Protein AF-A0A946PIR9-F1 (afdb_monomer_lite)

Foldseek 3Di:
DDDPVNVVVLVVLLFVLLVVLLVCVVVVHPSLVSLLVSCVVNPVQVPDWGFDQDDQQDPPRTQRHSVSSSCQQPNDDPVRNSRPHPSNPNWDGKDDDWPDWADDPPDIDTDGDIDTD

pLDDT: mean 96.85, std 2.06, range [85.94, 98.81]

Radius of gyration: 14.54 Å; chains: 1; bounding box: 33×28×40 Å

Structure (mmCIF, N/CA/C/O backbone):
data_AF-A0A946PIR9-F1
#
_entry.id   AF-A0A946PIR9-F1
#
loop_
_atom_site.group_PDB
_atom_site.id
_atom_site.type_symbol
_atom_site.label_atom_id
_atom_site.label_alt_id
_atom_site.label_comp_id
_atom_site.label_asym_id
_atom_site.label_entity_id
_atom_site.label_seq_id
_atom_site.pdbx_PDB_ins_code
_atom_site.Cartn_x
_atom_site.Cartn_y
_atom_site.Cartn_z
_atom_site.occupancy
_atom_site.B_iso_or_equiv
_atom_site.auth_seq_id
_atom_site.auth_comp_id
_atom_site.auth_asym_id
_atom_site.auth_atom_id
_atom_site.pdbx_PDB_model_num
ATOM 1 N N . MET A 1 1 ? -6.259 -2.542 23.688 1.00 85.94 1 MET A N 1
ATOM 2 C CA . MET A 1 1 ? -7.430 -2.093 22.911 1.00 85.94 1 MET A CA 1
ATOM 3 C C . MET A 1 1 ? -6.919 -1.142 21.851 1.00 85.94 1 MET A C 1
ATOM 5 O O . MET A 1 1 ? -6.124 -0.280 22.201 1.00 85.94 1 MET A O 1
ATOM 9 N N . ILE A 1 2 ? -7.323 -1.338 20.597 1.00 95.94 2 ILE A N 1
ATOM 10 C CA . ILE A 1 2 ? -6.928 -0.463 19.487 1.00 95.94 2 ILE A CA 1
ATOM 11 C C . ILE A 1 2 ? -7.660 0.875 19.614 1.00 95.94 2 ILE A C 1
ATOM 13 O O . ILE A 1 2 ? -8.851 0.916 19.923 1.00 95.94 2 ILE A O 1
ATOM 17 N N . THR A 1 3 ? -6.946 1.963 19.368 1.00 97.25 3 THR A N 1
ATOM 18 C CA . THR A 1 3 ? -7.435 3.342 19.403 1.00 97.25 3 THR A CA 1
ATOM 19 C C . THR A 1 3 ? -7.736 3.860 17.999 1.00 97.25 3 THR A C 1
ATOM 21 O O . THR A 1 3 ? -7.252 3.343 16.989 1.00 97.25 3 THR A O 1
ATOM 24 N N . LYS A 1 4 ? -8.535 4.927 17.916 1.00 97.50 4 LYS A N 1
ATOM 25 C CA . LYS A 1 4 ? -8.800 5.602 16.640 1.00 97.50 4 LYS A CA 1
ATOM 26 C C . LYS A 1 4 ? -7.511 6.189 16.058 1.00 97.50 4 LYS A C 1
ATOM 28 O O . LYS A 1 4 ? -7.309 6.141 14.849 1.00 97.50 4 LYS A O 1
ATOM 33 N N . GLU A 1 5 ? -6.650 6.724 16.911 1.00 97.94 5 GLU A N 1
ATOM 34 C CA . GLU A 1 5 ? -5.369 7.320 16.548 1.00 97.94 5 GLU A CA 1
ATOM 35 C C . GLU A 1 5 ? -4.435 6.291 15.903 1.00 97.94 5 GLU A C 1
ATOM 37 O O . GLU A 1 5 ? -3.825 6.603 14.885 1.00 97.94 5 GLU A O 1
ATOM 42 N N . GLU A 1 6 ? -4.386 5.055 16.408 1.00 97.94 6 GLU A N 1
ATOM 43 C CA . GLU A 1 6 ? -3.613 3.966 15.787 1.00 97.94 6 GLU A CA 1
ATOM 44 C C . GLU A 1 6 ? -4.136 3.607 14.389 1.00 97.94 6 GLU A C 1
ATOM 46 O O . GLU A 1 6 ? -3.346 3.395 13.471 1.00 97.94 6 GLU A O 1
ATOM 51 N N . VAL A 1 7 ? -5.459 3.599 14.182 1.00 98.19 7 VAL A N 1
ATOM 52 C CA . VAL A 1 7 ? -6.051 3.379 12.848 1.00 98.19 7 VAL A CA 1
ATOM 53 C C . VAL A 1 7 ? -5.643 4.491 11.876 1.00 98.19 7 VAL A C 1
ATOM 55 O O . VAL A 1 7 ? -5.243 4.214 10.743 1.00 98.19 7 VAL A O 1
ATOM 58 N N . LEU A 1 8 ? -5.723 5.752 12.313 1.00 98.25 8 LEU A N 1
ATOM 59 C CA . LEU A 1 8 ? -5.323 6.906 11.502 1.00 98.25 8 LEU A CA 1
ATOM 60 C C . LEU A 1 8 ? -3.816 6.910 11.213 1.00 98.25 8 LEU A C 1
ATOM 62 O O . LEU A 1 8 ? -3.399 7.269 10.110 1.00 98.25 8 LEU A O 1
ATOM 66 N N . ASP A 1 9 ? -2.999 6.486 12.175 1.00 98.31 9 ASP A N 1
ATOM 67 C CA . ASP A 1 9 ? -1.558 6.366 11.994 1.00 98.31 9 ASP A CA 1
ATOM 68 C C . ASP A 1 9 ? -1.212 5.272 10.977 1.00 98.31 9 ASP A C 1
ATOM 70 O O . ASP A 1 9 ? -0.428 5.522 10.065 1.00 98.31 9 ASP A O 1
ATOM 74 N N . VAL A 1 10 ? -1.869 4.107 11.019 1.00 97.94 10 VAL A N 1
ATOM 75 C CA . VAL A 1 10 ? -1.688 3.057 9.999 1.00 97.94 10 VAL A CA 1
ATOM 76 C C . VAL A 1 10 ? -2.088 3.550 8.603 1.00 97.94 10 VAL A C 1
ATOM 78 O O . VAL A 1 10 ? -1.368 3.288 7.639 1.00 97.94 10 VAL A O 1
ATOM 81 N N . GLN A 1 11 ? -3.173 4.319 8.467 1.00 98.31 11 GLN A N 1
ATOM 82 C CA . GLN A 1 11 ? -3.549 4.942 7.186 1.00 98.31 11 GLN A CA 1
ATOM 83 C C . GLN A 1 11 ? -2.477 5.917 6.678 1.00 98.31 11 GLN A C 1
ATOM 85 O O . GLN A 1 11 ? -2.148 5.920 5.487 1.00 98.31 11 GLN A O 1
ATOM 90 N N . LYS A 1 12 ? -1.885 6.712 7.577 1.00 98.38 12 LYS A N 1
ATOM 91 C CA . LYS A 1 12 ? -0.770 7.615 7.260 1.00 98.38 12 LYS A CA 1
ATOM 92 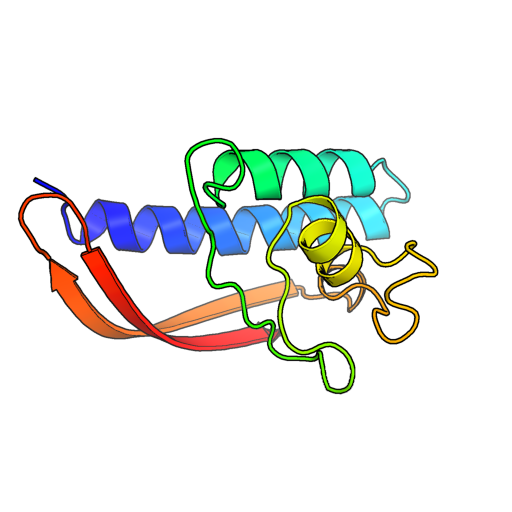C C . LYS A 1 12 ? 0.501 6.850 6.884 1.00 98.38 12 LYS A C 1
ATOM 94 O O . LYS A 1 12 ? 1.198 7.242 5.950 1.00 98.38 12 LYS A O 1
ATOM 99 N N . GLN A 1 13 ? 0.806 5.756 7.580 1.00 98.62 13 GLN A N 1
ATOM 100 C CA . GLN A 1 13 ? 1.921 4.873 7.242 1.00 98.62 13 GLN A CA 1
ATOM 101 C C . GLN A 1 13 ? 1.713 4.225 5.870 1.00 98.62 13 GLN A C 1
ATOM 103 O O . GLN A 1 13 ? 2.668 4.119 5.101 1.00 98.62 13 GLN A O 1
ATOM 108 N N . TRP A 1 14 ? 0.478 3.842 5.536 1.00 98.44 14 TRP A N 1
ATOM 109 C CA . TRP A 1 14 ? 0.143 3.289 4.228 1.00 98.44 14 TRP A CA 1
ATOM 110 C C . TRP A 1 14 ? 0.367 4.310 3.109 1.00 98.44 14 TRP A C 1
ATOM 112 O O . TRP A 1 14 ? 1.066 4.015 2.141 1.00 98.44 14 TRP A O 1
ATOM 122 N N . SER A 1 15 ? -0.162 5.532 3.243 1.00 98.25 15 SER A N 1
ATOM 123 C CA . SER A 1 15 ? 0.038 6.563 2.217 1.00 98.25 15 SER A CA 1
ATOM 124 C C . SER A 1 15 ? 1.497 6.996 2.105 1.00 98.25 15 SER A C 1
ATOM 126 O O . SER A 1 15 ? 2.013 7.094 0.996 1.00 98.25 15 SER A O 1
ATOM 128 N N . GLY A 1 16 ? 2.188 7.195 3.229 1.00 98.62 16 GLY A N 1
ATOM 129 C CA . GLY A 1 16 ? 3.612 7.533 3.235 1.00 98.62 16 GLY A CA 1
ATOM 130 C C . GLY A 1 16 ? 4.481 6.439 2.613 1.00 98.62 16 GLY A C 1
ATOM 131 O O . GLY A 1 16 ? 5.372 6.736 1.823 1.00 98.62 16 GLY A O 1
ATOM 132 N N . GLY A 1 17 ? 4.191 5.170 2.911 1.00 98.62 17 GLY A N 1
ATOM 133 C CA . GLY A 1 17 ? 4.878 4.030 2.308 1.00 98.62 17 GLY A CA 1
ATOM 134 C C . GLY A 1 17 ? 4.664 3.948 0.797 1.00 98.62 17 GLY A C 1
ATOM 1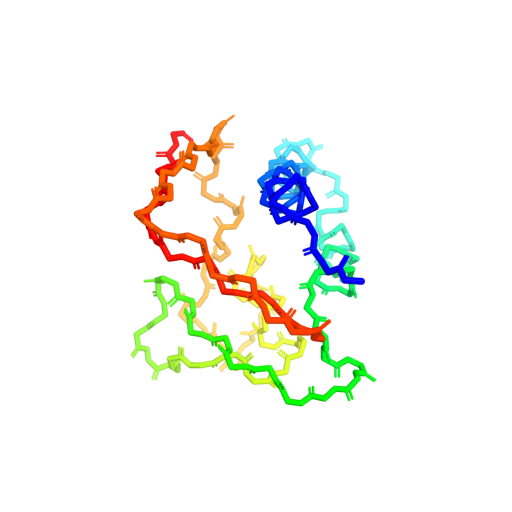35 O O . GLY A 1 17 ? 5.629 3.770 0.059 1.00 98.62 17 GLY A O 1
ATOM 136 N N . LEU A 1 18 ? 3.432 4.169 0.323 1.00 98.62 18 LEU A N 1
ATOM 137 C CA . LEU A 1 18 ? 3.146 4.241 -1.110 1.00 98.62 18 LEU A CA 1
ATOM 138 C C . LEU A 1 18 ? 3.944 5.359 -1.793 1.00 98.62 18 LEU A C 1
ATOM 140 O O . LEU A 1 18 ? 4.599 5.106 -2.801 1.00 98.62 18 LEU A O 1
ATOM 144 N N . LEU A 1 19 ? 3.908 6.578 -1.247 1.00 98.62 19 LEU A N 1
ATOM 145 C CA . LEU A 1 19 ? 4.614 7.726 -1.826 1.00 98.62 19 LEU A CA 1
ATOM 146 C C . LEU A 1 19 ? 6.135 7.529 -1.822 1.00 98.62 19 LEU A C 1
ATOM 148 O O . LEU A 1 19 ? 6.801 7.942 -2.764 1.00 98.62 19 LEU A O 1
ATOM 152 N N . LYS A 1 20 ? 6.685 6.821 -0.833 1.00 98.75 20 LYS A N 1
ATOM 153 C CA . LYS A 1 20 ? 8.108 6.459 -0.809 1.00 98.75 20 LYS A CA 1
ATOM 154 C C . LYS A 1 20 ? 8.489 5.458 -1.907 1.00 98.75 20 LYS A C 1
ATOM 156 O O . LYS A 1 20 ? 9.573 5.552 -2.477 1.00 98.75 20 LYS A O 1
ATOM 161 N N . ILE A 1 21 ? 7.605 4.512 -2.240 1.00 98.81 21 ILE A N 1
ATOM 162 C CA . ILE A 1 21 ? 7.804 3.623 -3.399 1.00 98.81 21 ILE A CA 1
ATOM 163 C C . ILE A 1 21 ? 7.799 4.450 -4.693 1.00 98.81 21 ILE A C 1
ATOM 165 O O . ILE A 1 21 ? 8.658 4.239 -5.549 1.00 98.81 21 ILE A O 1
ATOM 169 N N . VAL A 1 22 ? 6.864 5.404 -4.820 1.00 98.56 22 VAL A N 1
ATOM 170 C CA . VAL A 1 22 ? 6.786 6.318 -5.975 1.00 98.56 22 VAL A CA 1
ATOM 171 C C . VAL A 1 22 ? 8.081 7.126 -6.112 1.00 98.56 22 VAL A C 1
ATOM 173 O O . VAL A 1 22 ? 8.663 7.151 -7.193 1.00 98.56 22 VAL A O 1
ATOM 176 N N . GLU A 1 23 ? 8.551 7.738 -5.023 1.00 98.56 23 GLU A N 1
ATOM 177 C CA . GLU A 1 23 ? 9.786 8.530 -4.971 1.00 98.56 23 GLU A CA 1
ATOM 178 C C . GLU A 1 23 ? 10.995 7.710 -5.433 1.00 98.56 23 GLU A C 1
ATOM 180 O O . GLU A 1 23 ? 11.716 8.117 -6.343 1.00 98.56 23 GLU A O 1
ATOM 185 N N . LYS A 1 24 ? 11.180 6.507 -4.877 1.00 98.69 24 LYS A N 1
ATOM 186 C CA . LYS A 1 24 ? 12.276 5.620 -5.283 1.00 98.69 24 LYS A CA 1
ATOM 187 C C . LYS A 1 24 ? 12.209 5.245 -6.755 1.00 98.69 24 LYS A C 1
ATOM 189 O O . LYS A 1 24 ? 13.236 5.236 -7.425 1.00 98.69 24 LYS A O 1
ATOM 194 N N . HIS A 1 25 ? 11.017 4.959 -7.274 1.00 98.44 25 HIS A N 1
ATOM 195 C CA . HIS A 1 25 ? 10.847 4.676 -8.695 1.00 98.44 25 HIS A CA 1
ATOM 196 C C . HIS A 1 25 ? 11.234 5.887 -9.557 1.00 98.44 25 HIS A C 1
ATOM 198 O O . HIS A 1 25 ? 11.975 5.734 -10.524 1.00 98.44 25 HIS A O 1
ATOM 204 N N . GLN A 1 26 ? 10.799 7.094 -9.184 1.00 97.75 26 GLN A N 1
ATOM 205 C CA . GLN A 1 26 ? 11.137 8.332 -9.898 1.00 97.75 26 GLN A CA 1
ATOM 206 C C . GLN A 1 26 ? 12.640 8.647 -9.864 1.00 97.75 26 GLN A C 1
ATOM 208 O O . GLN A 1 26 ? 13.179 9.164 -10.843 1.00 97.75 26 GLN A O 1
ATOM 213 N N . ASN A 1 27 ? 13.322 8.279 -8.780 1.00 98.12 27 ASN A N 1
ATOM 214 C CA . ASN A 1 27 ? 14.765 8.454 -8.619 1.00 98.12 27 ASN A CA 1
ATOM 215 C C . ASN A 1 27 ? 15.599 7.299 -9.209 1.00 98.12 27 ASN A C 1
ATOM 217 O O . ASN A 1 27 ? 16.824 7.321 -9.100 1.00 98.12 27 ASN A O 1
ATOM 221 N N . ASN A 1 28 ? 14.973 6.304 -9.855 1.00 97.31 28 ASN A N 1
ATOM 222 C CA . ASN A 1 28 ? 15.620 5.070 -10.329 1.00 97.31 28 ASN A CA 1
ATOM 223 C C . ASN A 1 28 ? 16.368 4.296 -9.219 1.00 97.31 28 ASN A C 1
ATOM 225 O O . ASN A 1 28 ? 17.410 3.684 -9.457 1.00 97.31 28 ASN A O 1
ATOM 229 N N . GLU A 1 29 ? 15.834 4.319 -8.000 1.00 98.50 29 GLU A N 1
ATOM 230 C CA . GLU A 1 29 ? 16.316 3.556 -6.847 1.00 98.50 29 GLU A CA 1
ATOM 231 C C . GLU A 1 29 ? 15.580 2.210 -6.705 1.00 98.50 29 GLU A C 1
ATOM 233 O O . GLU A 1 29 ? 14.649 1.900 -7.446 1.00 98.50 29 GLU A O 1
ATOM 238 N N . ASP A 1 30 ? 15.963 1.391 -5.719 1.00 98.25 30 ASP A N 1
ATOM 239 C CA . ASP A 1 30 ? 15.319 0.097 -5.455 1.00 98.25 30 ASP A CA 1
ATOM 240 C C . ASP A 1 30 ? 13.929 0.250 -4.801 1.00 98.25 30 ASP A C 1
ATOM 242 O O . ASP A 1 30 ? 13.746 0.136 -3.580 1.00 98.25 30 ASP A O 1
ATOM 246 N N . PHE A 1 31 ? 12.933 0.520 -5.644 1.00 98.44 31 PHE A N 1
ATOM 247 C CA . PHE A 1 31 ? 11.518 0.609 -5.281 1.00 98.44 31 PHE A CA 1
ATOM 248 C C . PHE A 1 31 ? 10.863 -0.765 -5.072 1.00 98.44 31 PHE A C 1
ATOM 250 O O . PHE A 1 31 ? 9.847 -0.857 -4.383 1.00 98.44 31 PHE A O 1
ATOM 257 N N . THR A 1 32 ? 11.434 -1.844 -5.622 1.00 98.44 32 THR A N 1
ATOM 258 C CA . THR A 1 32 ? 10.874 -3.200 -5.478 1.00 98.44 32 THR A CA 1
ATOM 259 C C . THR A 1 32 ? 11.099 -3.730 -4.065 1.00 98.44 32 THR A C 1
ATOM 261 O O . THR A 1 32 ? 10.155 -4.222 -3.438 1.00 98.44 32 THR A O 1
ATOM 264 N N . SER A 1 33 ? 12.307 -3.574 -3.515 1.00 98.56 33 SER A N 1
ATOM 265 C CA . SER A 1 33 ? 12.574 -3.923 -2.114 1.00 98.56 33 SER A CA 1
ATOM 266 C C . SER A 1 33 ? 11.784 -3.039 -1.148 1.00 98.56 33 SER A C 1
ATOM 268 O O . SER A 1 33 ? 11.278 -3.539 -0.143 1.00 98.56 33 SER A O 1
ATOM 270 N N . GLU A 1 34 ? 11.608 -1.749 -1.465 1.00 98.75 34 GLU A N 1
ATOM 271 C CA . GLU A 1 34 ? 10.755 -0.853 -0.671 1.00 98.75 34 GLU A CA 1
ATOM 272 C C . GLU A 1 34 ? 9.297 -1.332 -0.656 1.00 98.75 34 GLU A C 1
ATOM 274 O O . GLU A 1 34 ? 8.694 -1.425 0.411 1.00 98.75 34 GLU A O 1
ATOM 279 N N . ALA A 1 35 ? 8.747 -1.711 -1.814 1.00 98.81 35 ALA A N 1
ATOM 280 C CA . ALA A 1 35 ? 7.393 -2.247 -1.912 1.00 98.81 35 ALA A CA 1
ATOM 281 C C . ALA A 1 35 ? 7.236 -3.582 -1.172 1.00 98.81 35 ALA A C 1
ATOM 283 O O . ALA A 1 35 ? 6.230 -3.804 -0.500 1.00 98.81 35 ALA A O 1
ATOM 284 N N . SER A 1 36 ? 8.240 -4.458 -1.238 1.00 98.69 36 SER A N 1
ATOM 285 C CA . SER A 1 36 ? 8.258 -5.713 -0.480 1.00 98.69 36 SER A CA 1
ATOM 286 C C . SER A 1 36 ? 8.206 -5.462 1.032 1.00 98.69 36 SER A C 1
ATOM 288 O O . SER A 1 36 ? 7.365 -6.052 1.712 1.00 98.69 36 SER A O 1
ATOM 290 N N . GLY A 1 37 ? 9.032 -4.542 1.547 1.00 98.56 37 GLY A N 1
ATOM 291 C CA . GLY A 1 37 ? 9.044 -4.171 2.967 1.00 98.56 37 GLY A CA 1
ATOM 292 C C . GLY A 1 37 ? 7.771 -3.447 3.417 1.00 98.56 37 GLY A C 1
ATOM 293 O O . GLY A 1 37 ? 7.265 -3.696 4.511 1.00 98.56 37 GLY A O 1
ATOM 294 N N . PHE A 1 38 ? 7.201 -2.600 2.557 1.00 98.69 38 PHE A N 1
ATOM 295 C CA . PHE A 1 38 ? 5.882 -1.998 2.758 1.00 98.69 38 PHE A CA 1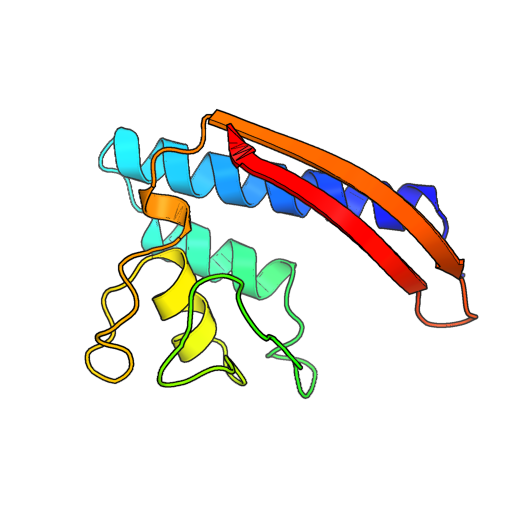
ATOM 296 C C . PHE A 1 38 ? 4.795 -3.066 2.943 1.00 98.69 38 PHE A C 1
ATOM 298 O O . PHE A 1 38 ? 3.995 -2.976 3.878 1.00 98.69 38 PHE A O 1
ATOM 305 N N . ILE A 1 39 ? 4.793 -4.097 2.090 1.00 98.56 39 ILE A N 1
ATOM 306 C CA . ILE A 1 39 ? 3.837 -5.204 2.179 1.00 98.56 39 ILE A CA 1
ATOM 307 C C . ILE A 1 39 ? 4.057 -6.009 3.460 1.00 98.56 39 ILE A C 1
ATOM 309 O O . ILE A 1 39 ? 3.087 -6.263 4.166 1.00 98.56 39 ILE A O 1
ATOM 313 N N . ASP A 1 40 ? 5.302 -6.354 3.798 1.00 98.06 40 ASP A N 1
ATOM 314 C CA . ASP A 1 40 ? 5.617 -7.098 5.029 1.00 98.06 40 ASP A CA 1
ATOM 315 C C . ASP A 1 40 ? 5.145 -6.374 6.289 1.00 98.06 40 ASP A C 1
ATOM 317 O O . ASP A 1 40 ? 4.686 -6.999 7.243 1.00 98.06 40 ASP A O 1
ATOM 321 N N . LYS A 1 41 ? 5.254 -5.045 6.290 1.00 97.56 41 LYS A N 1
ATOM 322 C CA . LYS A 1 41 ? 4.888 -4.224 7.439 1.00 97.56 41 LYS A CA 1
ATOM 323 C C . LYS A 1 41 ? 3.377 -4.068 7.600 1.00 97.56 41 LYS A C 1
ATOM 325 O O . LYS A 1 41 ? 2.894 -4.030 8.728 1.00 97.56 41 LYS A O 1
ATOM 330 N N . LEU A 1 42 ? 2.644 -3.900 6.498 1.00 97.75 42 LEU A N 1
ATOM 331 C CA . LEU A 1 42 ? 1.241 -3.463 6.536 1.00 97.75 42 LEU A CA 1
ATOM 332 C C . LEU A 1 42 ? 0.235 -4.544 6.130 1.00 97.75 42 LEU A C 1
ATOM 334 O O . LEU A 1 42 ? -0.966 -4.337 6.290 1.00 97.75 42 LEU A O 1
ATOM 338 N N . TYR A 1 43 ? 0.698 -5.689 5.628 1.00 97.69 43 TYR A N 1
ATOM 339 C CA . TYR A 1 43 ? -0.152 -6.805 5.229 1.00 97.69 43 TYR A CA 1
ATOM 340 C C . TYR A 1 43 ? 0.302 -8.079 5.929 1.00 97.69 43 TYR A C 1
ATOM 342 O O . TYR A 1 43 ? 1.442 -8.519 5.811 1.00 97.69 43 TYR A O 1
ATOM 350 N N . ALA A 1 44 ? -0.632 -8.722 6.621 1.00 96.81 44 ALA A N 1
ATOM 351 C CA . ALA A 1 44 ? -0.358 -9.835 7.519 1.00 96.81 44 ALA A CA 1
ATOM 352 C C . ALA A 1 44 ? -0.117 -11.188 6.809 1.00 96.81 44 ALA A C 1
ATOM 354 O O . ALA A 1 44 ? -0.439 -12.232 7.371 1.00 96.81 44 ALA A O 1
ATOM 355 N N . TYR A 1 45 ? 0.471 -11.204 5.603 1.00 96.50 45 TYR A N 1
ATOM 356 C CA . TYR A 1 45 ? 0.698 -12.435 4.822 1.00 96.50 45 TYR A CA 1
ATOM 357 C C . TYR A 1 45 ? 1.579 -13.470 5.546 1.00 96.50 45 TYR A C 1
ATOM 359 O O . TYR A 1 45 ? 1.509 -14.651 5.225 1.00 96.50 45 TYR A O 1
ATOM 367 N N . GLY A 1 46 ? 2.411 -13.044 6.505 1.00 93.56 46 GLY A N 1
ATOM 368 C CA . GLY A 1 46 ? 3.208 -13.938 7.356 1.00 93.56 46 GLY A CA 1
ATOM 369 C C . GLY A 1 46 ? 2.473 -14.479 8.590 1.00 93.56 46 GLY A C 1
ATOM 370 O O . GLY A 1 46 ? 3.009 -15.343 9.276 1.00 93.56 46 GLY A O 1
ATOM 371 N N . TYR A 1 47 ? 1.269 -13.978 8.881 1.00 93.06 47 TYR A N 1
ATOM 372 C CA . TYR A 1 47 ? 0.502 -14.313 10.086 1.00 93.06 47 TYR A CA 1
ATOM 373 C C . TYR A 1 47 ? -0.810 -15.042 9.783 1.00 93.06 47 TYR A C 1
ATOM 375 O O . TYR A 1 47 ? -1.269 -15.829 10.607 1.00 93.06 47 TYR A O 1
ATOM 383 N N . GLY A 1 48 ? -1.425 -14.799 8.625 1.00 91.62 48 GLY A N 1
ATOM 384 C CA . GLY A 1 48 ? -2.695 -15.419 8.263 1.00 91.62 48 GLY A CA 1
ATOM 385 C C . GLY A 1 48 ? -3.171 -15.051 6.863 1.00 91.62 48 GLY A C 1
ATOM 386 O O . GLY A 1 48 ? -2.446 -14.450 6.069 1.00 91.62 48 GLY A O 1
ATOM 387 N N . GLU A 1 49 ? -4.411 -15.432 6.562 1.00 94.62 49 GLU A N 1
ATOM 388 C CA . GLU A 1 49 ? -5.048 -15.106 5.289 1.00 94.62 49 GLU A CA 1
ATOM 389 C C . GLU A 1 49 ? -5.324 -13.601 5.182 1.00 94.62 49 GLU A C 1
ATOM 391 O O . GLU A 1 49 ? -5.822 -12.967 6.113 1.00 94.62 49 GLU A O 1
ATOM 396 N N . VAL A 1 50 ? -5.008 -13.026 4.021 1.00 96.62 50 VAL A N 1
ATOM 397 C CA . VAL A 1 50 ? -5.223 -11.609 3.726 1.00 96.62 50 VAL A CA 1
ATOM 398 C C . VAL A 1 50 ? -6.204 -11.480 2.567 1.00 96.62 50 VAL A C 1
ATOM 400 O O . VAL A 1 50 ? -5.950 -11.938 1.452 1.00 96.62 50 VAL A O 1
ATOM 403 N N . LEU A 1 51 ? -7.318 -10.795 2.823 1.00 95.38 51 LEU A N 1
ATOM 404 C CA . LEU A 1 51 ? -8.390 -10.571 1.854 1.00 95.38 51 LEU A CA 1
ATOM 405 C C . LEU A 1 51 ? -8.162 -9.265 1.083 1.00 95.38 51 LEU A C 1
ATOM 407 O O . LEU A 1 51 ? -8.869 -8.275 1.273 1.00 95.38 51 LEU A O 1
ATOM 411 N N . PHE A 1 52 ? -7.141 -9.240 0.223 1.00 96.69 52 PHE A N 1
ATOM 412 C CA . PHE A 1 52 ? -6.801 -8.046 -0.552 1.00 96.69 52 PHE A CA 1
ATOM 413 C C . PHE A 1 52 ? -7.415 -8.077 -1.957 1.00 96.69 52 PHE A C 1
ATOM 415 O O . PHE A 1 52 ? -6.979 -8.832 -2.829 1.00 96.69 52 PHE A O 1
ATOM 422 N N . LYS A 1 53 ? -8.407 -7.208 -2.184 1.00 95.94 53 LYS A N 1
ATOM 423 C CA . LYS A 1 53 ? -8.934 -6.863 -3.511 1.00 95.94 53 LYS A CA 1
ATOM 424 C C . LYS A 1 53 ? -8.431 -5.466 -3.913 1.00 95.94 53 LYS A C 1
ATOM 426 O O . LYS A 1 53 ? -8.983 -4.476 -3.429 1.00 95.94 53 LYS A O 1
ATOM 431 N N . PRO A 1 54 ? -7.390 -5.353 -4.753 1.00 94.50 54 PRO A N 1
ATOM 432 C CA . PRO A 1 54 ? -6.899 -4.061 -5.223 1.00 94.50 54 PRO A CA 1
ATOM 433 C C . PRO A 1 54 ? -7.872 -3.329 -6.158 1.00 94.50 54 PRO A C 1
ATOM 435 O O . PRO A 1 54 ? -8.726 -3.934 -6.805 1.00 94.50 54 PRO A O 1
ATOM 438 N N . THR A 1 55 ? -7.692 -2.013 -6.275 1.00 89.88 55 THR A N 1
ATOM 439 C CA . THR A 1 55 ? -8.600 -1.105 -6.994 1.00 89.88 55 THR A CA 1
ATOM 440 C C . THR A 1 55 ? -8.601 -1.299 -8.512 1.00 89.88 55 THR A C 1
ATOM 442 O O . THR A 1 55 ? -9.633 -1.086 -9.140 1.00 89.88 55 THR A O 1
ATOM 445 N N . LEU A 1 56 ? -7.461 -1.667 -9.114 1.00 93.44 56 LEU A N 1
ATOM 446 C CA . LEU A 1 56 ? -7.297 -1.690 -10.579 1.00 93.44 56 LEU A CA 1
ATOM 447 C C . LEU A 1 56 ? -7.288 -3.086 -11.215 1.00 93.44 56 LEU A C 1
ATOM 449 O O . LEU A 1 56 ? -7.201 -3.169 -12.435 1.00 93.44 56 LEU A O 1
ATOM 453 N N . ALA A 1 57 ? -7.342 -4.160 -10.425 1.00 95.25 57 ALA A N 1
ATOM 454 C CA . ALA A 1 57 ? -7.285 -5.515 -10.969 1.00 95.25 57 ALA A CA 1
ATOM 455 C C . ALA A 1 57 ? -8.671 -5.994 -11.418 1.00 95.25 57 ALA A C 1
ATOM 457 O O . ALA A 1 57 ? -9.631 -5.964 -10.632 1.00 95.25 57 ALA A O 1
ATOM 458 N N . THR A 1 58 ? -8.770 -6.452 -12.663 1.00 95.25 58 THR A N 1
ATOM 459 C CA . THR A 1 58 ? -10.025 -6.889 -13.289 1.00 95.25 58 THR A CA 1
ATOM 460 C C . THR A 1 58 ? -10.034 -8.374 -13.607 1.00 95.25 58 THR A C 1
ATOM 462 O O . THR A 1 58 ? -11.085 -8.998 -13.433 1.00 95.25 58 THR A O 1
ATOM 465 N N . ASP A 1 59 ? -8.890 -8.933 -14.007 1.00 94.12 59 ASP A N 1
ATOM 466 C CA . ASP A 1 59 ? -8.784 -10.302 -14.516 1.00 94.12 59 ASP A CA 1
ATOM 467 C C . ASP A 1 59 ? -8.574 -11.283 -13.364 1.00 94.12 59 ASP A C 1
ATOM 469 O O . ASP A 1 59 ? -9.421 -12.134 -13.082 1.00 94.12 59 ASP A O 1
ATOM 473 N N . VAL A 1 60 ? -7.480 -11.115 -12.620 1.00 94.50 60 VAL A N 1
ATOM 474 C CA . VAL A 1 60 ?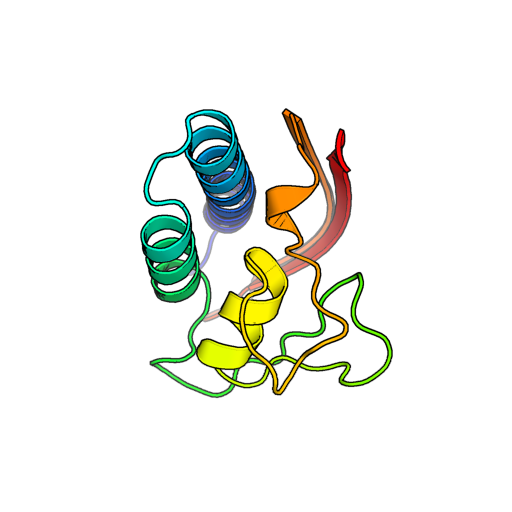 -7.285 -11.781 -11.336 1.00 94.50 60 VAL A CA 1
ATOM 475 C C . VAL A 1 60 ? -7.639 -10.748 -10.284 1.00 94.50 60 VAL A C 1
ATOM 477 O O . VAL A 1 60 ? -6.917 -9.787 -10.095 1.00 94.50 60 VAL A O 1
ATOM 480 N N . GLN A 1 61 ? -8.763 -10.873 -9.587 1.00 95.25 61 GLN A N 1
ATOM 481 C CA . GLN A 1 61 ? -9.248 -9.747 -8.766 1.00 95.25 61 GLN A CA 1
ATOM 482 C C . GLN A 1 61 ? -8.660 -9.679 -7.355 1.00 95.25 61 GLN A C 1
ATOM 484 O O . GLN A 1 61 ? -8.743 -8.637 -6.707 1.00 95.25 61 GLN A O 1
ATOM 489 N N . PHE A 1 62 ? -8.090 -10.777 -6.865 1.00 96.50 62 PHE A N 1
ATOM 490 C CA . PHE A 1 62 ? -7.607 -10.896 -5.492 1.00 96.50 62 PHE A CA 1
ATOM 491 C C . PHE A 1 62 ? -6.098 -11.119 -5.463 1.00 96.50 62 PHE A C 1
ATOM 493 O O . PHE A 1 62 ? -5.507 -11.684 -6.386 1.00 96.50 62 PHE A O 1
ATOM 500 N N . ARG A 1 63 ? -5.458 -10.663 -4.389 1.00 96.81 63 ARG A N 1
ATOM 501 C CA . ARG A 1 63 ? -4.024 -10.806 -4.137 1.00 96.81 63 ARG A CA 1
ATOM 502 C C . ARG A 1 63 ? -3.849 -11.537 -2.808 1.00 96.81 63 ARG A C 1
ATOM 504 O O . ARG A 1 63 ? -3.533 -10.931 -1.803 1.00 96.81 63 ARG A O 1
ATOM 511 N N . LEU A 1 64 ? -4.109 -12.844 -2.794 1.00 95.62 64 LEU A N 1
ATOM 512 C CA . LEU A 1 64 ? -4.142 -13.648 -1.558 1.00 95.62 64 LEU A CA 1
ATOM 513 C C . LEU A 1 64 ? -2.752 -13.993 -0.994 1.00 95.62 64 LEU A C 1
ATOM 515 O O . LEU A 1 64 ? -2.644 -14.601 0.066 1.00 95.62 64 LEU A O 1
ATOM 519 N N . ASN A 1 65 ? -1.675 -13.620 -1.689 1.00 96.62 65 ASN A N 1
ATOM 520 C CA . ASN A 1 65 ? -0.306 -13.817 -1.226 1.00 96.62 65 ASN A CA 1
ATOM 521 C C . ASN A 1 65 ? 0.571 -12.593 -1.523 1.00 96.62 65 ASN A C 1
ATOM 523 O O . ASN A 1 65 ? 0.259 -11.768 -2.388 1.00 96.62 65 ASN A O 1
ATOM 527 N N . LYS A 1 66 ? 1.712 -12.517 -0.830 1.00 97.38 66 LYS A N 1
ATOM 528 C CA . LYS A 1 66 ? 2.672 -11.415 -0.950 1.00 97.38 66 LYS A CA 1
ATOM 529 C C . LYS A 1 66 ? 3.167 -11.199 -2.383 1.00 97.38 66 LYS A C 1
ATOM 531 O O . LYS A 1 66 ? 3.272 -10.054 -2.806 1.00 97.38 66 LYS A O 1
ATOM 536 N N . ALA A 1 67 ? 3.460 -12.262 -3.134 1.00 97.44 67 ALA A N 1
ATOM 537 C CA . ALA A 1 67 ? 3.982 -12.141 -4.499 1.00 97.44 67 ALA A CA 1
ATOM 538 C C . ALA A 1 67 ? 2.959 -11.500 -5.451 1.00 97.44 67 ALA A C 1
ATOM 540 O O . ALA A 1 67 ? 3.318 -10.682 -6.297 1.00 97.44 67 ALA A O 1
ATOM 541 N N . ALA A 1 68 ? 1.679 -11.827 -5.271 1.00 97.56 68 ALA A N 1
ATOM 542 C CA . ALA A 1 68 ? 0.583 -11.191 -5.981 1.00 97.56 68 ALA A CA 1
ATOM 543 C C . ALA A 1 68 ? 0.466 -9.710 -5.578 1.00 97.56 68 ALA A C 1
ATOM 545 O O . ALA A 1 68 ? 0.412 -8.835 -6.438 1.00 97.56 68 ALA A O 1
ATOM 546 N N . ALA A 1 69 ? 0.457 -9.403 -4.277 1.00 98.38 69 ALA A N 1
ATOM 547 C CA . ALA A 1 69 ? 0.378 -8.018 -3.808 1.00 98.38 69 ALA A CA 1
ATOM 548 C C . ALA A 1 69 ? 1.555 -7.168 -4.316 1.00 98.38 69 ALA A C 1
ATOM 550 O O . ALA A 1 69 ? 1.351 -6.033 -4.740 1.00 98.38 69 ALA A O 1
ATOM 551 N N . LEU A 1 70 ? 2.765 -7.733 -4.338 1.00 98.62 70 LEU A N 1
ATOM 552 C CA . LEU A 1 70 ? 3.953 -7.078 -4.877 1.00 98.62 70 LEU A CA 1
ATOM 553 C C . LEU A 1 70 ? 3.776 -6.763 -6.362 1.00 98.62 70 LEU A C 1
ATOM 555 O O . LEU A 1 70 ? 3.983 -5.620 -6.761 1.00 98.62 70 LEU A O 1
ATOM 559 N N . SER A 1 71 ? 3.296 -7.731 -7.148 1.00 98.38 71 SER A N 1
ATOM 560 C CA . SER A 1 71 ? 2.948 -7.501 -8.551 1.00 98.38 71 SER A CA 1
ATOM 561 C C . SER A 1 71 ? 1.967 -6.341 -8.717 1.00 98.38 71 SER A C 1
ATOM 563 O O . SER A 1 71 ? 2.197 -5.45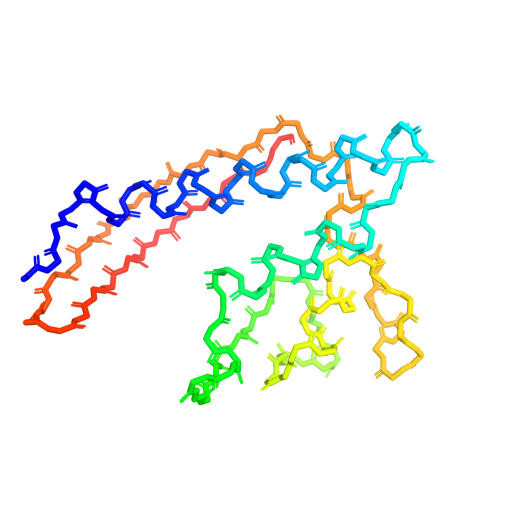2 -9.532 1.00 98.38 71 SER A O 1
ATOM 565 N N . TYR A 1 72 ? 0.924 -6.265 -7.888 1.00 98.56 72 TYR A N 1
ATOM 566 C CA . TYR A 1 72 ? -0.025 -5.158 -7.969 1.00 98.56 72 TYR A CA 1
ATOM 567 C C . TYR A 1 72 ? 0.651 -3.798 -7.752 1.00 98.56 72 TYR A C 1
ATOM 569 O O . TYR A 1 72 ? 0.397 -2.854 -8.502 1.00 98.56 72 TYR A O 1
ATOM 577 N N . PHE A 1 73 ? 1.524 -3.681 -6.748 1.00 98.56 73 PHE A N 1
ATOM 578 C CA . PHE A 1 73 ? 2.173 -2.410 -6.428 1.00 98.56 73 PHE A CA 1
ATOM 579 C C . PHE A 1 73 ? 3.240 -2.002 -7.446 1.00 98.56 73 PHE A C 1
ATOM 581 O O . PHE A 1 73 ? 3.290 -0.823 -7.799 1.00 98.56 73 PHE A O 1
ATOM 588 N N . VAL A 1 74 ? 4.056 -2.937 -7.940 1.00 98.50 74 VAL A N 1
ATOM 589 C CA . VAL A 1 74 ? 5.272 -2.619 -8.718 1.00 98.50 74 VAL A CA 1
ATOM 590 C C . VAL A 1 74 ? 5.432 -3.402 -10.030 1.00 98.50 74 VAL A C 1
ATOM 592 O O . VAL A 1 74 ? 6.482 -3.324 -10.659 1.00 98.50 74 VAL A O 1
ATOM 595 N N . ALA A 1 75 ? 4.388 -4.095 -10.487 1.00 97.81 75 ALA A N 1
ATOM 596 C CA . ALA A 1 75 ? 4.390 -4.953 -11.676 1.00 97.81 75 ALA A CA 1
ATOM 597 C C . ALA A 1 75 ? 5.440 -6.083 -11.603 1.00 97.81 75 ALA A C 1
ATOM 599 O O . ALA A 1 75 ? 5.853 -6.517 -10.528 1.00 97.81 75 ALA A O 1
ATOM 600 N N . GLY A 1 76 ? 5.848 -6.599 -12.766 1.00 94.25 76 GLY A N 1
ATOM 601 C CA . GLY A 1 76 ? 6.998 -7.499 -12.893 1.00 94.25 76 GLY A CA 1
ATOM 602 C C . GLY A 1 76 ? 6.703 -8.988 -12.704 1.00 94.25 76 GLY A C 1
ATOM 603 O O . GLY A 1 76 ? 7.626 -9.793 -12.801 1.00 94.25 76 GLY A O 1
ATOM 604 N N . ASN A 1 77 ? 5.445 -9.384 -12.486 1.00 96.19 77 ASN A N 1
ATOM 605 C CA . ASN A 1 77 ? 5.064 -10.793 -12.390 1.00 96.19 77 ASN A CA 1
ATOM 606 C C . ASN A 1 77 ? 4.279 -11.249 -13.639 1.00 96.19 77 ASN A C 1
ATOM 608 O O . ASN A 1 77 ? 3.147 -10.804 -13.838 1.00 96.19 77 ASN A O 1
ATOM 612 N N . PRO A 1 78 ? 4.815 -12.174 -14.460 1.00 93.25 78 PRO A N 1
ATOM 613 C CA . PRO A 1 78 ? 4.118 -12.698 -15.640 1.00 93.25 78 PRO A CA 1
ATOM 614 C C . PRO A 1 78 ? 2.775 -13.377 -15.338 1.00 93.25 78 PRO A C 1
ATOM 616 O O . PRO A 1 78 ? 1.909 -13.412 -16.207 1.00 93.25 78 PRO A O 1
ATOM 619 N N . GLY A 1 79 ? 2.581 -13.892 -14.117 1.00 93.38 79 GLY A N 1
ATOM 620 C CA . GLY A 1 79 ? 1.308 -14.473 -13.675 1.00 93.38 79 GLY A CA 1
ATOM 621 C C . GLY A 1 79 ? 0.193 -13.443 -13.458 1.00 93.38 79 GLY A C 1
ATOM 622 O O . GLY A 1 79 ? -0.963 -13.827 -13.317 1.00 93.38 79 GLY A O 1
ATOM 623 N N . PHE A 1 80 ? 0.530 -12.151 -13.451 1.00 95.81 80 PHE A N 1
ATOM 624 C CA . PHE A 1 80 ? -0.396 -11.031 -13.292 1.00 95.81 80 PHE A CA 1
ATOM 625 C C . PHE A 1 80 ? -0.081 -9.949 -14.335 1.00 95.81 80 PHE A C 1
ATOM 627 O O . PHE A 1 80 ? 0.219 -8.803 -14.011 1.00 95.81 80 PHE A O 1
ATOM 634 N N . SER A 1 81 ? -0.129 -10.305 -15.620 1.00 95.31 81 SER A N 1
ATOM 635 C CA . SER A 1 81 ? 0.244 -9.410 -16.729 1.00 95.31 81 SER A CA 1
ATOM 636 C C . SER A 1 81 ? -0.582 -8.115 -16.829 1.00 95.31 81 SER A C 1
ATOM 638 O O . SER A 1 81 ? -0.149 -7.154 -17.480 1.00 95.31 81 SER A O 1
ATOM 640 N N . GLU A 1 82 ? -1.768 -8.086 -16.210 1.00 96.12 82 GLU A N 1
ATOM 641 C CA . GLU A 1 82 ? -2.609 -6.888 -16.066 1.00 96.12 82 GLU A CA 1
ATOM 642 C C . GLU A 1 82 ? -1.956 -5.821 -15.172 1.00 96.12 82 GLU A C 1
ATOM 644 O O . GLU A 1 82 ? -2.158 -4.625 -15.389 1.00 96.12 82 GLU A O 1
ATOM 649 N N . ASP A 1 83 ? -1.124 -6.231 -14.209 1.00 97.75 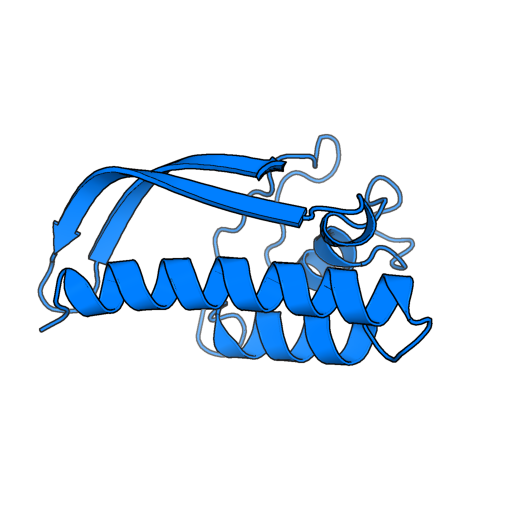83 ASP A N 1
ATOM 650 C CA . ASP A 1 83 ? -0.522 -5.324 -13.244 1.00 97.75 83 ASP A CA 1
ATOM 651 C C . ASP A 1 83 ? 0.528 -4.442 -13.934 1.00 97.75 83 ASP A C 1
ATOM 653 O O . ASP A 1 83 ? 1.571 -4.901 -14.404 1.00 97.75 83 ASP A O 1
ATOM 657 N N . LYS A 1 84 ? 0.255 -3.134 -13.981 1.00 97.12 84 LYS A N 1
ATOM 658 C CA . LYS A 1 84 ? 1.189 -2.106 -14.481 1.00 97.12 84 LYS A CA 1
ATOM 659 C C . LYS A 1 84 ? 1.917 -1.357 -13.364 1.00 97.12 84 LYS A C 1
ATOM 661 O O . LYS A 1 84 ? 2.607 -0.383 -13.636 1.00 97.12 84 LYS A O 1
ATOM 666 N N . GLY A 1 85 ? 1.762 -1.823 -12.125 1.00 97.75 85 GLY A N 1
ATOM 667 C CA . GLY A 1 85 ? 2.358 -1.226 -10.939 1.00 97.75 85 GLY A CA 1
ATOM 668 C C . GLY A 1 85 ? 1.557 -0.021 -10.464 1.00 97.75 85 GLY A C 1
ATOM 669 O O . GLY A 1 85 ? 1.668 1.084 -10.991 1.00 97.75 85 GLY A O 1
ATOM 670 N N . PHE A 1 86 ? 0.734 -0.228 -9.440 1.00 98.06 86 PHE A N 1
ATOM 671 C CA . PHE A 1 86 ? -0.080 0.822 -8.845 1.00 98.06 86 PHE A CA 1
ATOM 672 C C . PHE A 1 86 ? 0.763 1.997 -8.339 1.00 98.06 86 PHE A C 1
ATOM 674 O O . PHE A 1 86 ? 0.391 3.146 -8.562 1.00 98.06 86 PHE A O 1
ATOM 681 N N . ALA A 1 87 ? 1.909 1.724 -7.711 1.00 97.75 87 ALA A N 1
ATOM 682 C CA . ALA A 1 87 ? 2.829 2.745 -7.213 1.00 97.75 87 ALA A CA 1
ATOM 683 C C . ALA A 1 87 ? 3.621 3.438 -8.336 1.00 97.75 87 ALA A C 1
ATOM 685 O O . ALA A 1 87 ? 4.193 4.499 -8.125 1.00 97.75 87 ALA A O 1
ATOM 686 N N . LEU A 1 88 ? 3.631 2.883 -9.550 1.00 97.62 88 LEU A N 1
ATOM 687 C CA . LEU A 1 88 ? 4.390 3.433 -10.679 1.00 97.62 88 LEU A CA 1
ATOM 688 C C . LEU A 1 88 ? 3.608 4.516 -11.439 1.00 97.62 88 LEU A C 1
ATOM 690 O O . LEU A 1 88 ? 4.119 5.110 -12.384 1.00 97.62 88 LEU A O 1
ATOM 694 N N . LYS A 1 89 ? 2.373 4.807 -11.010 1.00 95.94 89 LYS A N 1
ATOM 695 C CA . LYS A 1 89 ? 1.483 5.804 -11.622 1.00 95.94 89 LYS A CA 1
ATOM 696 C C . LYS A 1 89 ? 1.828 7.265 -11.303 1.00 95.94 89 LYS A C 1
ATOM 698 O O . LYS A 1 89 ? 1.140 8.151 -11.796 1.00 95.94 89 LYS A O 1
ATOM 703 N N . GLY A 1 90 ? 2.877 7.521 -10.517 1.00 95.12 90 GLY A N 1
ATOM 704 C CA . GLY A 1 90 ? 3.367 8.879 -10.248 1.00 95.12 90 GLY A CA 1
ATOM 705 C C . GLY A 1 90 ? 2.529 9.672 -9.244 1.00 95.12 90 GLY A C 1
ATOM 706 O O . GLY A 1 90 ? 2.428 10.887 -9.375 1.00 95.12 90 GLY A O 1
ATOM 707 N N . TRP A 1 91 ? 1.925 8.998 -8.261 1.00 97.25 91 TRP A N 1
ATOM 708 C CA . TRP A 1 91 ? 1.140 9.652 -7.212 1.00 97.25 91 TRP A CA 1
ATOM 709 C C . TRP A 1 91 ? 1.979 10.635 -6.396 1.00 97.25 91 TRP A C 1
ATOM 711 O O . TRP A 1 91 ? 3.082 10.311 -5.963 1.00 97.25 91 TRP A O 1
ATOM 721 N N . THR A 1 92 ? 1.424 11.808 -6.128 1.00 97.12 92 THR A N 1
ATOM 722 C CA . THR A 1 92 ? 2.063 12.860 -5.328 1.00 97.12 92 THR A CA 1
ATOM 723 C C . THR A 1 92 ? 1.448 12.984 -3.940 1.00 97.12 92 THR A C 1
ATOM 725 O O . THR A 1 92 ? 2.108 13.436 -3.004 1.00 97.12 92 THR A O 1
ATOM 728 N N . ASN A 1 93 ? 0.191 12.560 -3.777 1.00 97.19 93 ASN A N 1
ATOM 729 C CA . ASN A 1 93 ? -0.509 12.627 -2.501 1.00 97.19 93 ASN A CA 1
ATOM 730 C C . ASN A 1 93 ? -1.607 11.560 -2.379 1.00 97.19 93 ASN A C 1
ATOM 732 O O . ASN A 1 93 ? -2.188 11.118 -3.370 1.00 97.19 93 ASN A O 1
ATOM 736 N N . VAL A 1 94 ? -1.942 11.208 -1.135 1.00 97.88 94 VAL A N 1
ATOM 737 C CA . VAL A 1 94 ? -3.105 10.386 -0.789 1.00 97.88 94 VAL A CA 1
ATOM 738 C C . VAL A 1 94 ? -3.891 11.090 0.312 1.00 97.88 94 VAL A C 1
ATOM 740 O O . VAL A 1 94 ? -3.378 11.309 1.411 1.00 97.88 94 VAL A O 1
ATOM 743 N N . ARG A 1 95 ? -5.158 11.410 0.045 1.00 97.44 95 ARG A N 1
ATOM 744 C CA . ARG A 1 95 ? -6.072 11.989 1.038 1.00 97.44 95 ARG A CA 1
ATOM 745 C C . ARG A 1 95 ? -7.088 10.948 1.484 1.00 97.44 95 ARG A C 1
ATOM 747 O O . ARG A 1 95 ? -7.878 10.484 0.669 1.00 97.44 95 ARG A O 1
ATOM 754 N N . TRP A 1 96 ? -7.104 10.644 2.775 1.00 97.69 96 TRP A N 1
ATOM 755 C CA . TRP A 1 96 ? -8.074 9.740 3.391 1.00 97.69 96 TRP A CA 1
ATOM 756 C C . TRP A 1 96 ? -9.350 10.471 3.812 1.00 97.69 96 TRP A C 1
ATOM 758 O O . TRP A 1 96 ? -9.307 11.611 4.275 1.00 97.69 96 TRP A O 1
ATOM 768 N N . GLU A 1 97 ? -10.484 9.790 3.689 1.00 98.06 97 GLU A N 1
ATOM 769 C CA . GLU A 1 97 ? -11.802 10.264 4.100 1.00 98.06 97 GLU A CA 1
ATOM 770 C C . GLU A 1 97 ? -12.601 9.092 4.676 1.00 98.06 97 GLU A C 1
ATOM 772 O O . GLU A 1 97 ? -13.295 8.365 3.965 1.00 98.06 97 GLU A O 1
ATOM 777 N N . ASN A 1 98 ? -12.470 8.879 5.987 1.00 98.06 98 ASN A N 1
ATOM 778 C CA . ASN A 1 98 ? -13.186 7.813 6.681 1.00 98.06 98 ASN A CA 1
ATOM 779 C C . ASN A 1 98 ? -14.673 8.161 6.812 1.00 98.06 98 ASN A C 1
ATOM 781 O O . ASN A 1 98 ? -15.024 9.176 7.409 1.00 98.06 98 ASN A O 1
ATOM 785 N N . SER A 1 99 ? -15.539 7.279 6.316 1.00 98.25 99 SER A N 1
ATOM 786 C CA . SER A 1 99 ? -16.979 7.312 6.582 1.00 98.25 99 SER A CA 1
ATOM 787 C C . SER A 1 99 ? -17.289 6.762 7.976 1.00 98.25 99 SER A C 1
ATOM 789 O O . SER A 1 99 ? -18.128 7.314 8.684 1.00 98.25 99 SER A O 1
ATOM 791 N N . ALA A 1 100 ? -16.576 5.712 8.399 1.00 98.12 100 ALA A N 1
ATOM 792 C CA . ALA A 1 100 ? -16.673 5.154 9.742 1.00 98.12 100 ALA A CA 1
ATOM 793 C C . ALA A 1 100 ? -15.368 4.468 10.168 1.00 98.12 100 ALA A C 1
ATOM 795 O O . ALA A 1 100 ? -14.653 3.897 9.343 1.00 98.12 100 ALA A O 1
ATOM 796 N N . ILE A 1 101 ? -15.099 4.489 11.476 1.00 98.25 101 ILE A N 1
ATOM 797 C CA . ILE A 1 101 ? -14.094 3.648 12.134 1.00 98.25 101 ILE A CA 1
ATOM 798 C C . ILE A 1 101 ? -14.799 2.917 13.276 1.00 98.25 101 ILE A C 1
ATOM 800 O O . ILE A 1 101 ? -15.403 3.565 14.131 1.00 98.25 101 ILE A O 1
ATOM 804 N N . LYS A 1 102 ? -14.732 1.584 13.285 1.00 97.94 102 LYS A N 1
ATOM 805 C CA . LYS A 1 102 ? -15.279 0.730 14.343 1.00 97.94 102 LYS A CA 1
ATOM 806 C C . LYS A 1 102 ? -14.135 0.046 15.079 1.00 97.94 102 LYS A C 1
ATOM 808 O O . LYS A 1 102 ? -13.295 -0.584 14.444 1.00 97.94 102 LYS A O 1
ATOM 813 N N . LEU A 1 103 ? -14.114 0.184 16.400 1.00 98.00 103 LEU A N 1
ATOM 814 C CA . LEU A 1 103 ? -13.116 -0.425 17.274 1.00 98.00 103 LEU A CA 1
ATOM 815 C C . LEU A 1 103 ? -13.751 -1.630 17.968 1.00 98.00 103 LEU A C 1
ATOM 817 O O . LEU A 1 103 ? -14.830 -1.502 18.543 1.00 98.00 103 LEU A O 1
ATOM 821 N N . GLU A 1 104 ? -13.086 -2.774 17.902 1.00 95.81 104 GLU A N 1
ATOM 822 C CA . GLU A 1 104 ? -13.423 -3.990 18.640 1.00 95.81 104 GLU A CA 1
ATOM 823 C C . GLU A 1 104 ? -12.254 -4.329 19.583 1.00 95.81 104 GLU A C 1
ATOM 825 O O . GLU A 1 104 ? -11.199 -3.691 19.541 1.00 95.81 104 GLU A O 1
ATOM 830 N N . GLU A 1 105 ? -12.411 -5.331 20.451 1.00 93.38 105 GLU A N 1
ATOM 831 C CA . GLU A 1 105 ? -11.401 -5.641 21.479 1.00 93.38 105 GLU A CA 1
ATOM 832 C C . GLU A 1 105 ? -10.001 -5.894 20.892 1.00 93.38 105 GLU A C 1
ATOM 834 O O . GLU A 1 105 ? -9.008 -5.370 21.409 1.00 93.38 105 GLU A O 1
ATOM 839 N N . ASN A 1 106 ? -9.941 -6.644 19.784 1.00 93.19 106 ASN A N 1
ATOM 840 C CA . ASN A 1 106 ? -8.699 -7.149 19.187 1.00 93.19 106 ASN A CA 1
ATOM 841 C C . ASN A 1 106 ? -8.452 -6.688 17.741 1.00 93.19 106 ASN A C 1
ATOM 843 O O . ASN A 1 106 ? -7.418 -7.020 17.168 1.00 93.19 106 ASN A O 1
ATOM 847 N N . PHE A 1 107 ? -9.383 -5.959 17.123 1.00 94.19 107 PHE A N 1
ATOM 848 C CA . PHE A 1 107 ? -9.237 -5.457 15.754 1.00 94.19 107 PHE A CA 1
ATOM 849 C C . PHE A 1 107 ? -10.051 -4.174 15.553 1.00 94.19 107 PHE A C 1
ATOM 851 O O . PHE A 1 107 ? -10.881 -3.805 16.381 1.00 94.19 107 PHE A O 1
ATOM 858 N N . ALA A 1 108 ? -9.811 -3.483 14.442 1.00 97.38 108 ALA A N 1
ATOM 859 C CA . ALA A 1 108 ? -10.574 -2.309 14.048 1.00 97.38 108 ALA A CA 1
ATOM 860 C C . ALA A 1 108 ? -10.917 -2.369 12.557 1.00 97.38 108 ALA A C 1
ATOM 862 O O . ALA A 1 108 ? -10.152 -2.902 11.753 1.00 97.38 108 ALA A O 1
ATOM 863 N N . PHE A 1 109 ? -12.052 -1.782 12.190 1.00 96.25 109 PHE A N 1
ATOM 864 C CA . PHE A 1 109 ? -12.450 -1.565 10.804 1.00 96.25 109 PHE A CA 1
ATOM 865 C C . PHE A 1 109 ? -12.444 -0.076 10.495 1.00 96.25 109 PHE A C 1
ATOM 867 O O . PHE A 1 109 ? -12.975 0.718 11.269 1.00 96.25 109 PHE A O 1
ATOM 874 N N . ALA A 1 110 ? -11.919 0.294 9.333 1.00 97.12 110 ALA A N 1
ATOM 875 C CA . ALA A 1 110 ? -12.070 1.625 8.770 1.00 97.12 110 ALA A CA 1
ATOM 876 C C . ALA A 1 110 ? -12.653 1.495 7.366 1.00 97.12 110 ALA A C 1
ATOM 878 O O . ALA A 1 110 ? -12.162 0.706 6.560 1.00 97.12 110 ALA A O 1
ATOM 879 N N . MET A 1 111 ? -13.703 2.260 7.085 1.00 97.12 111 MET A N 1
ATOM 880 C CA . MET A 1 111 ? -14.353 2.285 5.780 1.00 97.12 111 MET A CA 1
ATOM 881 C C . MET A 1 111 ? -14.524 3.726 5.329 1.00 97.12 111 MET A C 1
ATOM 883 O O . MET A 1 111 ? -14.883 4.598 6.122 1.00 97.12 111 MET A O 1
ATOM 887 N N . GLY A 1 112 ? -14.283 3.978 4.050 1.00 96.31 112 GLY A N 1
ATOM 888 C CA . GLY A 1 112 ? -14.337 5.312 3.479 1.00 96.31 112 GLY A CA 1
ATOM 889 C C . GLY A 1 112 ? -13.674 5.368 2.115 1.00 96.31 112 GLY A C 1
ATOM 890 O O . GLY A 1 112 ? -13.453 4.340 1.475 1.00 96.31 112 GLY A O 1
ATOM 891 N N . ASN A 1 113 ? -13.343 6.583 1.701 1.00 96.56 113 ASN A N 1
ATOM 892 C CA . ASN A 1 113 ? -12.664 6.853 0.446 1.00 96.56 113 ASN A CA 1
ATOM 893 C C . ASN A 1 113 ? -11.214 7.255 0.693 1.00 96.56 113 ASN A C 1
ATOM 895 O O . ASN A 1 113 ? -10.842 7.771 1.749 1.00 96.56 113 ASN A O 1
ATOM 899 N N . TYR A 1 114 ? -10.402 7.060 -0.331 1.00 94.81 114 TYR A N 1
ATOM 900 C CA . TYR A 1 114 ? -9.072 7.626 -0.417 1.00 94.81 114 TYR A CA 1
ATOM 901 C C . TYR A 1 114 ? -8.856 8.112 -1.843 1.00 94.81 114 TYR A C 1
ATOM 903 O O . TYR A 1 114 ? -9.245 7.461 -2.813 1.00 94.81 114 TYR A O 1
ATOM 911 N N . TYR A 1 115 ? -8.287 9.302 -1.952 1.00 96.31 115 TYR A N 1
ATOM 912 C CA . TYR A 1 115 ? -8.141 10.020 -3.207 1.00 96.31 115 TYR A CA 1
ATOM 913 C C . TYR A 1 115 ? -6.660 10.165 -3.514 1.00 96.31 115 TYR A C 1
ATOM 915 O O . TYR A 1 115 ? -5.890 10.557 -2.636 1.00 96.31 115 TYR A O 1
ATOM 923 N N . PHE A 1 116 ? -6.288 9.865 -4.753 1.00 96.06 116 PHE A N 1
ATOM 924 C CA . PHE A 1 116 ? -4.921 9.991 -5.242 1.00 96.06 116 PHE A CA 1
ATOM 925 C C . PHE A 1 116 ? -4.793 11.246 -6.098 1.00 96.06 116 PHE A C 1
ATOM 927 O O . PHE A 1 116 ? -5.670 11.516 -6.924 1.00 96.06 116 PHE A O 1
ATOM 934 N N . GLY A 1 117 ? -3.715 11.994 -5.884 1.00 92.56 117 GLY A N 1
ATOM 935 C CA . GLY A 1 117 ? -3.290 13.111 -6.730 1.00 92.56 117 GLY A CA 1
ATOM 936 C C . GLY A 1 117 ? -1.859 12.936 -7.194 1.00 92.56 117 GLY A C 1
ATOM 937 O O . GLY A 1 117 ? -1.229 11.932 -6.797 1.00 92.56 117 GLY A O 1
#

Sequence (117 aa):
MITKEEVLDVQKQWSGGLLKIVEKHQNNEDFTSEASGFIDKLYAYGYGEVLFKPTLATDVQFRLNKAAALSYFVAGNPGFSEDKGFALKGWTNVRWENSAIKLEENFAFAMGNYYFG

Secondary structure (DSSP, 8-state):
---HHHHHHHHHHHHHHHHHHHHHHHTTS-HHHHHHHHHHHHS-TTTS------SS-SSS----SHHHHHHHHH---GGGTT---GGGG----EEEEEEEEEE-SS-EEEEEEEEE-